Protein AF-A0A3R7BJK4-F1 (afdb_monomer)

Radius of gyration: 11.98 Å; Cα contacts (8 Å, |Δi|>4): 56; chains: 1; bounding box: 24×14×38 Å

Structure (mmCIF, N/CA/C/O backbone):
data_AF-A0A3R7BJK4-F1
#
_entry.id   AF-A0A3R7BJK4-F1
#
loop_
_atom_site.group_PDB
_atom_site.id
_atom_site.type_symbol
_atom_site.label_atom_id
_atom_site.label_alt_id
_atom_site.label_comp_id
_atom_site.label_asym_id
_atom_site.label_entity_id
_atom_site.label_seq_id
_atom_site.pdbx_PDB_ins_code
_atom_site.Cartn_x
_atom_site.Cartn_y
_atom_site.Cartn_z
_atom_site.occupancy
_atom_site.B_iso_or_equiv
_atom_site.auth_seq_id
_atom_site.auth_comp_id
_atom_site.auth_asym_id
_atom_site.auth_atom_id
_atom_site.pdbx_PDB_model_num
ATOM 1 N N . ALA A 1 1 ? 10.878 -6.204 -8.508 1.00 78.25 1 ALA A N 1
ATOM 2 C CA . ALA A 1 1 ? 10.980 -6.177 -7.029 1.00 78.25 1 ALA A CA 1
ATOM 3 C C . ALA A 1 1 ? 10.560 -4.829 -6.429 1.00 78.25 1 ALA A C 1
ATOM 5 O O . ALA A 1 1 ? 9.699 -4.822 -5.559 1.00 78.25 1 ALA A O 1
ATOM 6 N N . LEU A 1 2 ? 11.106 -3.695 -6.897 1.00 91.50 2 LEU A N 1
ATOM 7 C CA . 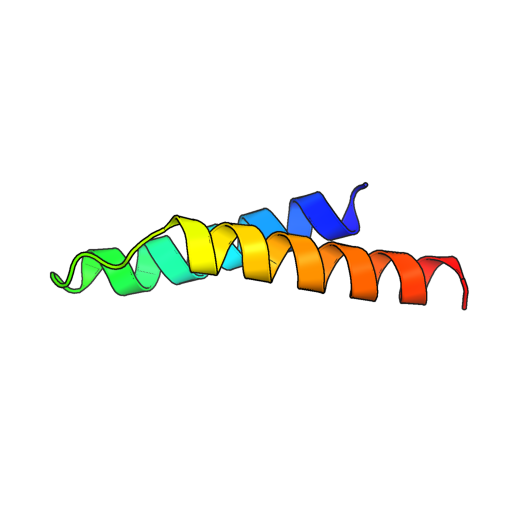LEU A 1 2 ? 10.788 -2.366 -6.342 1.00 91.50 2 LEU A CA 1
ATOM 8 C C . LEU A 1 2 ? 9.297 -1.994 -6.418 1.00 91.50 2 LEU A C 1
ATOM 10 O O . LEU A 1 2 ? 8.749 -1.530 -5.425 1.00 91.50 2 LEU A O 1
ATOM 14 N N . GLY A 1 3 ? 8.619 -2.264 -7.541 1.00 93.00 3 GLY A N 1
ATOM 15 C CA . GLY A 1 3 ? 7.181 -1.986 -7.682 1.00 93.00 3 GLY A CA 1
ATOM 16 C C . GLY A 1 3 ? 6.321 -2.698 -6.630 1.00 93.00 3 GLY A C 1
ATOM 17 O O . GLY A 1 3 ? 5.484 -2.071 -5.990 1.00 93.00 3 GLY A O 1
ATOM 18 N N . THR A 1 4 ? 6.588 -3.982 -6.373 1.00 95.31 4 THR A N 1
ATOM 19 C CA . THR A 1 4 ? 5.939 -4.759 -5.302 1.00 95.31 4 THR A CA 1
ATOM 20 C C . THR A 1 4 ? 6.184 -4.137 -3.933 1.00 95.31 4 THR A C 1
ATOM 22 O O . THR A 1 4 ? 5.250 -3.989 -3.157 1.00 95.31 4 THR A O 1
ATOM 25 N N . LEU A 1 5 ? 7.425 -3.738 -3.641 1.00 96.31 5 LEU A N 1
ATOM 26 C CA . LEU A 1 5 ? 7.805 -3.153 -2.353 1.00 96.31 5 LEU A CA 1
ATOM 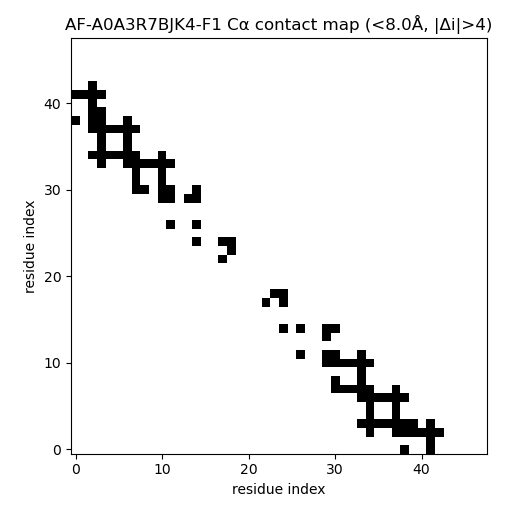27 C C . LEU A 1 5 ? 7.066 -1.827 -2.109 1.00 96.31 5 LEU A C 1
ATOM 29 O O . LEU A 1 5 ? 6.484 -1.629 -1.042 1.00 96.31 5 LEU A O 1
ATOM 33 N N . ILE A 1 6 ? 7.008 -0.966 -3.129 1.00 96.25 6 ILE A N 1
ATOM 34 C CA . ILE A 1 6 ? 6.267 0.302 -3.098 1.00 96.25 6 ILE A CA 1
ATOM 35 C C . ILE A 1 6 ? 4.758 0.053 -2.952 1.00 96.25 6 ILE A C 1
ATOM 37 O O . ILE A 1 6 ? 4.105 0.694 -2.130 1.00 96.25 6 ILE A O 1
ATOM 41 N N . GLY A 1 7 ? 4.200 -0.903 -3.699 1.00 95.75 7 GLY A N 1
ATOM 42 C CA . GLY A 1 7 ? 2.781 -1.254 -3.627 1.00 95.75 7 GLY A CA 1
ATOM 43 C C . GLY A 1 7 ? 2.364 -1.794 -2.256 1.00 95.75 7 GLY A C 1
ATOM 44 O O . GLY A 1 7 ? 1.328 -1.401 -1.719 1.00 95.75 7 GLY A O 1
ATOM 45 N N . THR A 1 8 ? 3.200 -2.628 -1.640 1.00 96.12 8 THR A N 1
ATOM 46 C CA . THR A 1 8 ? 3.012 -3.120 -0.269 1.00 96.12 8 THR A CA 1
ATOM 47 C C . THR A 1 8 ? 3.032 -1.975 0.747 1.00 96.12 8 THR A C 1
ATOM 49 O O . THR A 1 8 ? 2.155 -1.906 1.608 1.00 96.12 8 THR A O 1
ATOM 52 N N . LEU A 1 9 ? 3.979 -1.034 0.628 1.00 95.94 9 LEU A N 1
ATOM 53 C CA . LEU A 1 9 ? 4.041 0.154 1.490 1.00 95.94 9 LEU A CA 1
ATOM 54 C C . LEU A 1 9 ? 2.786 1.029 1.351 1.00 95.94 9 LEU A C 1
ATOM 56 O O . LEU A 1 9 ? 2.250 1.504 2.353 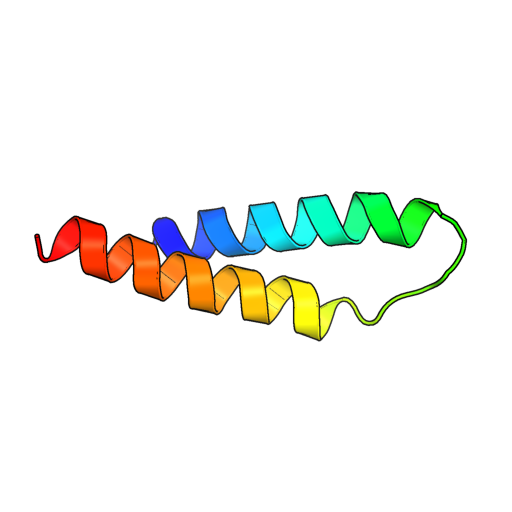1.00 95.94 9 LEU A O 1
ATOM 60 N N . ALA A 1 10 ? 2.287 1.207 0.127 1.00 95.69 10 ALA A N 1
ATOM 61 C CA . ALA A 1 10 ? 1.050 1.940 -0.125 1.00 95.69 10 ALA A CA 1
ATOM 62 C C . ALA A 1 10 ? -0.166 1.237 0.508 1.00 95.69 10 ALA A C 1
ATOM 64 O O . ALA A 1 10 ? -0.960 1.881 1.197 1.00 95.69 10 ALA A O 1
ATOM 65 N N . GLY A 1 11 ? -0.278 -0.087 0.356 1.00 93.88 11 GLY A N 1
ATOM 66 C CA . GLY A 1 11 ? -1.314 -0.894 1.010 1.00 93.88 11 GLY A CA 1
ATOM 67 C C . GLY A 1 11 ? -1.262 -0.798 2.539 1.00 93.88 11 GLY A C 1
ATOM 68 O O . GLY A 1 11 ? -2.297 -0.644 3.190 1.00 93.88 11 GLY A O 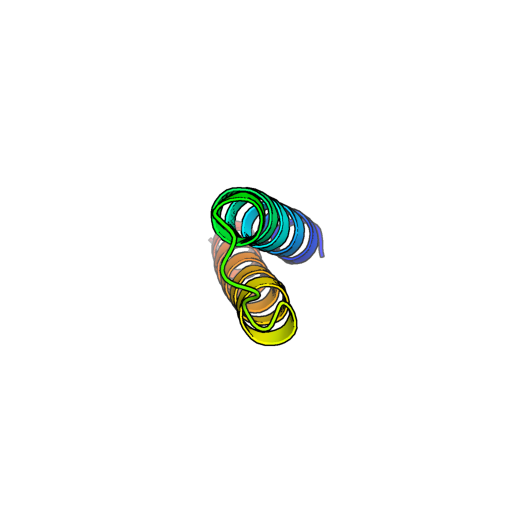1
ATOM 69 N N . TYR A 1 12 ? -0.058 -0.794 3.115 1.00 94.06 12 TYR A N 1
ATOM 70 C CA . TYR A 1 12 ? 0.160 -0.590 4.547 1.00 94.06 12 TYR A CA 1
ATOM 71 C C . TYR A 1 12 ? -0.240 0.816 5.024 1.00 94.06 12 TYR A C 1
ATOM 73 O O . TYR A 1 12 ? -0.862 0.953 6.080 1.00 94.06 12 TYR A O 1
ATOM 81 N N . ALA A 1 13 ? 0.068 1.862 4.251 1.00 93.75 13 ALA A N 1
ATOM 82 C CA . ALA A 1 13 ? -0.318 3.235 4.577 1.00 93.75 13 ALA A CA 1
ATOM 83 C C . ALA A 1 13 ? -1.847 3.404 4.593 1.00 93.75 13 ALA A C 1
ATOM 85 O O . ALA A 1 13 ? -2.400 4.016 5.511 1.00 93.75 13 ALA A O 1
ATOM 86 N N . VAL A 1 14 ? -2.541 2.807 3.618 1.00 92.25 14 VAL A N 1
ATOM 87 C CA . VAL A 1 14 ? -4.011 2.783 3.571 1.00 92.25 14 VAL A CA 1
ATOM 88 C C . VAL A 1 14 ? -4.573 2.031 4.772 1.00 92.25 14 VAL A C 1
ATOM 90 O O . VAL A 1 14 ? -5.433 2.570 5.471 1.00 92.25 14 VAL A O 1
ATOM 93 N N . LEU A 1 15 ? -4.053 0.831 5.052 1.00 91.38 15 LEU A N 1
ATOM 94 C CA . LEU A 1 15 ? -4.469 0.019 6.193 1.00 91.38 15 LEU A CA 1
ATOM 95 C C . LEU A 1 15 ? -4.301 0.774 7.516 1.00 91.38 15 LEU A C 1
ATOM 97 O O . LEU A 1 15 ? -5.235 0.830 8.307 1.00 91.38 15 LEU A O 1
ATOM 101 N N . SER A 1 16 ? -3.144 1.395 7.741 1.00 89.94 16 SER A N 1
ATOM 102 C CA . SER A 1 16 ? -2.854 2.158 8.961 1.00 89.94 16 SER A CA 1
ATOM 103 C C . SER A 1 16 ? -3.826 3.326 9.145 1.00 89.94 16 SER A C 1
ATOM 105 O O . SER A 1 16 ? -4.312 3.575 10.250 1.00 89.94 16 SER A O 1
ATOM 107 N N . ARG A 1 17 ? -4.190 4.004 8.048 1.00 89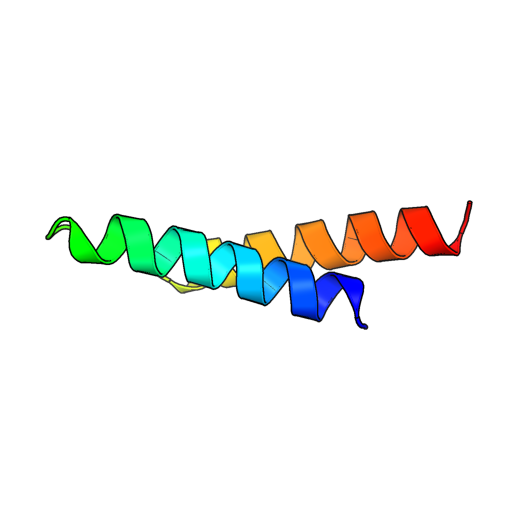.50 17 ARG A N 1
ATOM 108 C CA . ARG A 1 17 ? -5.134 5.128 8.072 1.00 89.50 17 ARG A CA 1
ATOM 109 C C . ARG A 1 17 ? -6.560 4.697 8.411 1.00 89.50 17 ARG A C 1
ATOM 111 O O . ARG A 1 17 ? -7.265 5.427 9.105 1.00 89.50 17 ARG A O 1
ATOM 118 N N . ILE A 1 18 ? -7.004 3.537 7.925 1.00 87.81 18 ILE A N 1
ATOM 119 C CA . ILE A 1 18 ? -8.358 3.029 8.201 1.00 87.81 18 ILE A CA 1
ATOM 120 C C . ILE A 1 18 ? -8.440 2.266 9.529 1.00 87.81 18 ILE A C 1
ATOM 122 O O . ILE A 1 18 ? -9.461 2.357 10.207 1.00 87.81 18 ILE A O 1
ATOM 126 N N . ALA A 1 19 ? -7.376 1.569 9.936 1.00 85.94 19 ALA A N 1
ATOM 127 C CA . ALA A 1 19 ? -7.305 0.837 11.199 1.00 85.94 19 ALA A CA 1
ATOM 128 C C . ALA A 1 19 ? -7.379 1.787 12.404 1.00 85.94 19 ALA A C 1
ATOM 130 O O . ALA A 1 19 ? -8.051 1.482 13.388 1.00 85.94 19 ALA A O 1
ATO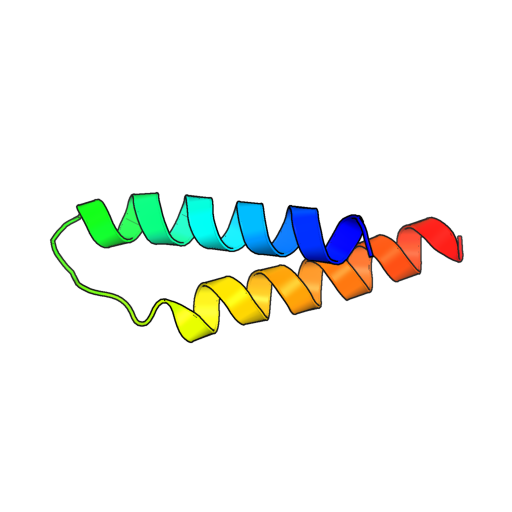M 131 N N . GLY A 1 20 ? -6.800 2.989 12.287 1.00 78.69 20 GLY A N 1
ATOM 132 C CA . GLY A 1 20 ? -6.916 4.047 13.296 1.00 78.69 20 GLY A CA 1
ATOM 133 C C . GLY A 1 20 ? -8.342 4.577 13.518 1.00 78.69 20 GLY A C 1
ATOM 134 O O . GLY A 1 20 ? -8.577 5.296 14.483 1.00 78.69 20 GLY A O 1
ATOM 135 N N . ARG A 1 21 ? -9.322 4.214 12.675 1.00 80.06 21 ARG A N 1
ATOM 136 C CA . ARG A 1 21 ? -10.734 4.634 12.813 1.00 80.06 21 ARG A CA 1
ATOM 137 C C . ARG A 1 21 ? -11.558 3.722 13.737 1.00 80.06 21 ARG A C 1
ATOM 139 O O . ARG A 1 21 ? -12.785 3.749 13.682 1.00 80.06 21 ARG A O 1
ATOM 146 N N . GLY A 1 22 ? -10.900 2.898 14.555 1.00 76.75 22 GLY A N 1
ATOM 147 C CA . GLY A 1 22 ? -11.528 2.071 15.594 1.00 76.75 22 GLY A CA 1
ATOM 148 C C . GLY A 1 22 ? -12.174 0.775 15.098 1.00 76.75 22 GLY A C 1
ATOM 149 O O . GLY A 1 22 ? -12.714 0.019 15.899 1.00 76.75 22 GLY A O 1
ATOM 150 N N . LYS A 1 23 ? -12.110 0.494 13.790 1.00 76.38 23 LYS A N 1
ATOM 151 C CA . LYS A 1 23 ? -12.586 -0.762 13.198 1.00 76.38 23 LYS A CA 1
ATOM 152 C C . LYS A 1 23 ? -11.374 -1.591 12.763 1.00 76.38 23 LYS A C 1
ATOM 154 O O . LYS A 1 23 ? -10.729 -1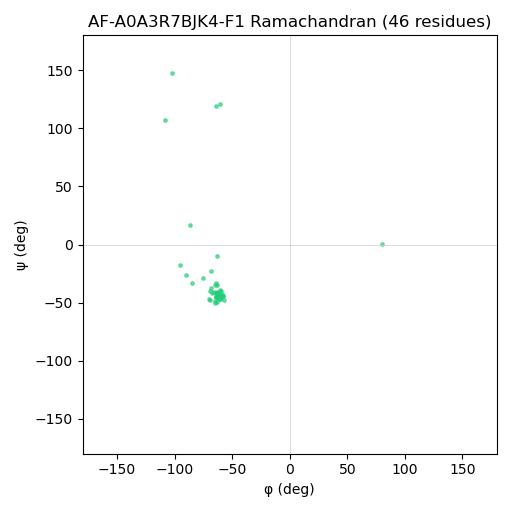.212 11.778 1.00 76.38 23 LYS A O 1
ATOM 159 N N . PRO A 1 24 ? -11.031 -2.682 13.469 1.00 74.44 24 PRO A N 1
ATOM 160 C CA . PRO A 1 24 ? -9.941 -3.552 13.053 1.00 74.44 24 PRO A CA 1
ATOM 161 C C . PRO A 1 24 ? -10.295 -4.192 11.708 1.00 74.44 24 PRO A C 1
ATOM 163 O O . PRO A 1 24 ? -11.297 -4.891 11.578 1.00 74.44 24 PRO A O 1
ATOM 166 N N . HIS A 1 25 ? -9.478 -3.914 10.696 1.00 81.69 25 HIS A N 1
ATOM 167 C CA . HIS A 1 25 ? -9.574 -4.540 9.383 1.00 81.69 25 HIS A CA 1
ATOM 168 C C . HIS A 1 25 ? -8.499 -5.616 9.268 1.00 81.69 25 HIS A C 1
ATOM 170 O O . HIS A 1 25 ? -7.402 -5.470 9.811 1.00 81.69 25 HIS A O 1
ATOM 176 N N . ALA A 1 26 ? -8.791 -6.687 8.530 1.00 83.94 26 ALA A N 1
ATOM 177 C CA . ALA A 1 26 ? -7.773 -7.668 8.189 1.00 83.94 26 ALA A CA 1
ATOM 178 C C . ALA A 1 26 ? -6.663 -6.971 7.388 1.00 83.94 26 ALA A C 1
ATOM 180 O O . ALA A 1 26 ? -6.920 -6.388 6.335 1.00 83.94 26 ALA A O 1
ATOM 181 N N . GLY A 1 27 ? -5.429 -7.014 7.893 1.00 86.75 27 GLY A N 1
ATOM 182 C CA . GLY A 1 27 ? -4.300 -6.366 7.225 1.00 86.75 27 GLY A CA 1
ATOM 183 C C . GLY A 1 27 ? -3.801 -7.120 5.995 1.00 86.75 27 GLY A C 1
ATOM 184 O O . GLY A 1 27 ? -3.327 -6.511 5.038 1.00 86.75 27 GLY A O 1
ATOM 185 N N . LEU A 1 28 ? -3.968 -8.445 5.996 1.00 87.06 28 LEU A N 1
ATOM 186 C CA . LEU A 1 28 ? -3.469 -9.343 4.956 1.00 87.06 28 LEU A CA 1
ATOM 187 C C . LEU A 1 28 ? -4.026 -9.029 3.551 1.00 87.06 28 LEU A C 1
ATOM 189 O O . LEU A 1 28 ? -3.232 -8.978 2.613 1.00 87.06 28 LEU A O 1
ATOM 193 N N . PRO A 1 29 ? -5.338 -8.756 3.374 1.00 91.62 29 PRO A N 1
ATOM 194 C CA . PRO A 1 29 ? -5.886 -8.331 2.088 1.00 91.62 29 PRO A CA 1
ATOM 195 C C . PRO A 1 29 ? -5.284 -7.022 1.572 1.00 91.62 29 PRO A C 1
ATOM 197 O O . PRO A 1 29 ? -4.931 -6.953 0.401 1.00 91.62 29 PRO A O 1
ATOM 200 N N . PHE A 1 30 ? -5.116 -5.999 2.417 1.00 91.25 30 PHE A N 1
ATOM 201 C CA . PHE A 1 30 ? -4.569 -4.704 1.986 1.00 91.25 30 PHE A CA 1
ATOM 202 C C . PHE A 1 30 ? -3.102 -4.811 1.579 1.00 91.25 30 PHE A C 1
ATOM 204 O O . PHE A 1 30 ? -2.694 -4.250 0.562 1.00 91.25 30 PHE A O 1
ATOM 211 N N . LEU A 1 31 ? -2.324 -5.568 2.352 1.00 93.62 31 LEU A N 1
ATOM 212 C CA . LEU A 1 31 ? -0.900 -5.735 2.114 1.00 93.62 31 LEU A CA 1
ATOM 213 C C . LEU A 1 31 ? -0.634 -6.564 0.849 1.00 93.62 31 LEU A C 1
ATOM 215 O O . LEU A 1 31 ? 0.136 -6.138 -0.009 1.00 93.62 31 LEU A O 1
ATOM 219 N N . ASN A 1 32 ? -1.332 -7.695 0.685 1.00 95.38 32 ASN A N 1
ATOM 220 C CA . ASN A 1 32 ? -1.189 -8.546 -0.499 1.00 95.38 32 ASN A CA 1
ATOM 221 C C . ASN A 1 32 ? -1.758 -7.894 -1.762 1.00 95.38 32 ASN A C 1
ATOM 223 O O . ASN A 1 32 ? -1.131 -7.975 -2.813 1.00 95.38 32 ASN A O 1
ATOM 227 N N . SER A 1 33 ? -2.900 -7.201 -1.680 1.00 95.06 33 SER A N 1
ATOM 228 C CA . SER A 1 33 ? -3.452 -6.494 -2.846 1.00 95.06 33 SER A CA 1
ATOM 229 C C . SER A 1 33 ? -2.517 -5.373 -3.303 1.00 95.06 33 SER A C 1
ATOM 231 O O . SER A 1 33 ? -2.266 -5.236 -4.498 1.00 95.06 33 SER A O 1
ATOM 233 N N . GLY A 1 34 ? -1.933 -4.620 -2.362 1.00 95.62 34 GLY A N 1
ATOM 234 C CA . GLY A 1 34 ? -0.907 -3.620 -2.661 1.00 95.62 34 GLY A CA 1
ATOM 235 C C . GLY A 1 34 ? 0.332 -4.232 -3.321 1.00 95.62 34 GLY A C 1
ATOM 236 O O . GLY A 1 34 ? 0.804 -3.715 -4.332 1.00 95.62 34 GLY A O 1
ATOM 237 N N . ALA A 1 35 ? 0.815 -5.368 -2.81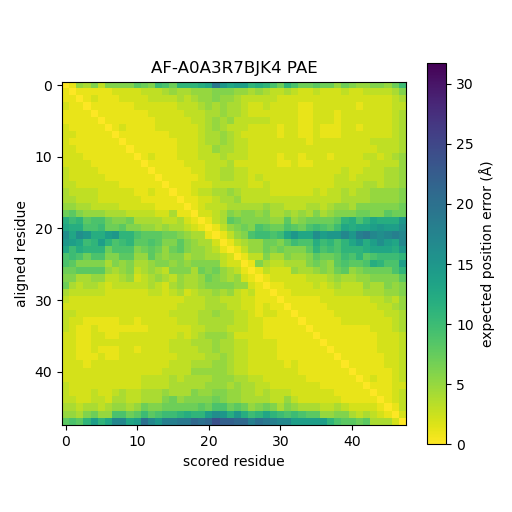1 1.00 96.56 35 ALA A N 1
ATOM 238 C CA . ALA A 1 35 ? 1.945 -6.097 -3.385 1.00 96.56 35 ALA A CA 1
ATOM 239 C C . ALA A 1 35 ? 1.674 -6.556 -4.830 1.00 96.56 35 ALA A C 1
ATOM 241 O O . ALA A 1 35 ? 2.509 -6.348 -5.710 1.00 96.56 35 ALA A O 1
ATOM 242 N N . ILE A 1 36 ? 0.502 -7.150 -5.083 1.00 96.75 36 ILE A N 1
ATOM 243 C CA . ILE A 1 36 ? 0.098 -7.652 -6.405 1.00 96.75 36 ILE A CA 1
ATOM 244 C C . ILE A 1 36 ? -0.033 -6.493 -7.396 1.00 96.75 36 ILE A C 1
ATOM 246 O O . ILE A 1 36 ? 0.553 -6.548 -8.475 1.00 96.75 36 ILE A O 1
ATOM 250 N N . ILE A 1 37 ? -0.737 -5.419 -7.025 1.00 96.81 37 ILE A N 1
ATOM 251 C CA . ILE A 1 37 ? -0.893 -4.234 -7.882 1.00 96.81 37 ILE A CA 1
ATOM 252 C C . ILE A 1 37 ? 0.476 -3.614 -8.180 1.00 96.81 37 ILE A C 1
ATOM 254 O O . ILE A 1 37 ? 0.793 -3.346 -9.336 1.00 96.81 37 ILE A O 1
ATOM 258 N N . GLY A 1 38 ? 1.321 -3.439 -7.161 1.00 95.81 38 GLY A N 1
ATOM 259 C CA . GLY A 1 38 ? 2.668 -2.897 -7.328 1.00 95.81 38 GLY A CA 1
ATOM 260 C C . GLY A 1 38 ? 3.575 -3.780 -8.188 1.00 95.81 38 GLY A C 1
ATOM 261 O O . GLY A 1 38 ? 4.388 -3.266 -8.955 1.00 95.81 38 GLY A O 1
ATOM 262 N N . PHE A 1 39 ? 3.426 -5.104 -8.105 1.00 95.94 39 PHE A N 1
ATOM 263 C CA . PHE A 1 39 ? 4.120 -6.037 -8.989 1.00 95.94 39 PHE A CA 1
ATOM 264 C C . PHE A 1 39 ? 3.669 -5.870 -10.441 1.00 95.94 39 PHE A C 1
ATOM 266 O O . PHE A 1 39 ? 4.519 -5.700 -11.307 1.00 95.94 39 PHE A O 1
ATOM 273 N N . VAL A 1 40 ? 2.357 -5.867 -10.701 1.00 96.81 40 VAL A N 1
ATOM 274 C CA . VAL A 1 40 ? 1.795 -5.737 -12.055 1.00 96.81 40 VAL A CA 1
ATOM 275 C C . VAL A 1 40 ? 2.177 -4.398 -12.683 1.00 96.81 40 VAL A C 1
ATOM 277 O O . VAL A 1 40 ? 2.657 -4.371 -13.812 1.00 96.81 40 VAL A O 1
ATOM 280 N N . VAL A 1 41 ? 2.043 -3.295 -11.942 1.00 95.81 41 VAL A N 1
ATOM 281 C CA . VAL A 1 41 ? 2.438 -1.957 -12.409 1.00 95.81 41 VAL A CA 1
ATOM 282 C C . VAL A 1 41 ? 3.945 -1.881 -12.644 1.00 95.81 41 VAL A C 1
ATOM 284 O O . VAL A 1 41 ? 4.380 -1.390 -13.679 1.00 95.81 41 VAL A O 1
ATOM 287 N N . GLY A 1 42 ? 4.755 -2.400 -11.717 1.00 94.62 42 GLY A N 1
ATOM 288 C CA . GLY A 1 42 ? 6.207 -2.433 -11.876 1.00 94.62 42 GLY A CA 1
ATOM 289 C C . GLY A 1 42 ? 6.666 -3.307 -13.044 1.00 94.62 42 GLY A C 1
ATOM 290 O O . GLY A 1 42 ? 7.659 -2.983 -13.682 1.00 94.62 42 GLY A O 1
ATOM 291 N N . TYR A 1 43 ? 5.948 -4.392 -13.335 1.00 94.81 43 TYR A N 1
ATOM 292 C CA . TYR A 1 43 ? 6.200 -5.252 -14.488 1.00 94.81 43 TYR A CA 1
ATOM 293 C C . TYR A 1 43 ? 5.846 -4.543 -15.799 1.00 94.81 43 TYR A C 1
ATOM 295 O O . TYR A 1 43 ? 6.673 -4.499 -16.703 1.00 94.81 43 TYR A O 1
ATOM 303 N N . LEU A 1 44 ? 4.668 -3.913 -15.867 1.00 94.75 44 LEU A N 1
ATOM 304 C CA . LEU A 1 44 ? 4.236 -3.110 -17.016 1.00 94.75 44 LEU A CA 1
ATOM 305 C C . LEU A 1 44 ? 5.204 -1.960 -17.317 1.00 94.75 44 LEU A C 1
ATOM 307 O O . LEU A 1 44 ? 5.566 -1.769 -18.468 1.00 94.75 44 LEU A O 1
ATOM 311 N N . LEU A 1 45 ? 5.661 -1.236 -16.292 1.00 92.38 45 LEU A N 1
ATOM 312 C CA . LEU A 1 45 ? 6.624 -0.138 -16.446 1.00 92.38 45 LEU A CA 1
ATOM 313 C C . LEU A 1 45 ? 8.026 -0.590 -16.860 1.00 92.38 45 LEU A C 1
ATOM 315 O O . LEU A 1 45 ? 8.798 0.233 -17.329 1.00 92.38 45 LEU A O 1
ATOM 319 N N . MET A 1 46 ? 8.390 -1.849 -16.609 1.00 90.81 46 MET A N 1
ATOM 320 C CA . MET A 1 46 ? 9.699 -2.367 -17.005 1.00 90.81 46 MET A CA 1
ATOM 321 C C . MET A 1 46 ? 9.679 -2.976 -18.412 1.00 90.81 46 MET A C 1
ATOM 323 O O . MET A 1 46 ? 10.726 -3.073 -19.046 1.00 90.81 46 MET A O 1
ATOM 327 N N . ILE A 1 47 ? 8.515 -3.454 -18.862 1.00 88.56 47 ILE A N 1
ATOM 328 C CA . ILE A 1 47 ? 8.373 -4.152 -20.144 1.00 88.56 47 ILE A CA 1
ATOM 329 C C . ILE A 1 47 ? 7.940 -3.234 -21.296 1.00 88.56 47 ILE A C 1
ATOM 331 O O . ILE A 1 47 ? 8.093 -3.620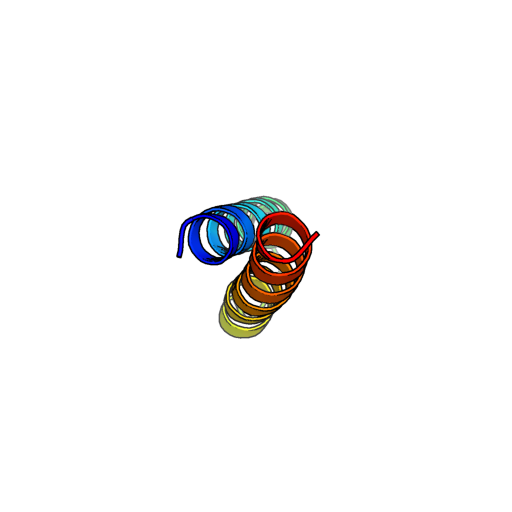 -22.453 1.00 88.56 47 ILE A O 1
ATOM 335 N N . VAL A 1 48 ? 7.400 -2.054 -20.974 1.00 69.69 48 VAL A N 1
ATOM 336 C CA . VAL A 1 48 ? 7.162 -0.919 -21.887 1.00 69.69 48 VAL A CA 1
ATOM 337 C C . VAL A 1 48 ? 8.409 -0.050 -21.950 1.00 69.69 48 VAL A C 1
ATOM 339 O O . VAL A 1 48 ? 8.759 0.365 -23.076 1.00 69.69 48 VAL A O 1
#

Mean predicted aligned error: 3.84 Å

Foldseek 3Di:
DVLLVVLLVVLVVVQVVVCVVVDRDDSVCSNVVSNVVSVVVVVVVVVD

Solvent-accessible surface area (backbone atoms only — not comparable to full-atom values): 2523 Å² total; per-residue (Å²): 112,66,32,21,54,53,18,25,52,51,19,44,53,53,45,55,62,51,39,73,70,79,48,88,63,79,58,64,63,39,31,50,52,18,25,53,53,15,36,54,51,40,48,51,68,69,75,105

Sequence (48 aa):
ALGTLIGTLAGYAVLSRIAGRGKPHAGLPFLNSGAIIGFVVGYLLMIV

Nearest PDB structures (foldseek):
  7blz-assembly1_K  TM=5.768E-01  e=5.332E+00  Cyanidioschyzon merolae strain 10D

pLDDT: mean 90.44, std 6.91, range [69.69, 96.81]

Secondary structure (DSSP, 8-state):
-HHHHHHHHHHHHHHHHHHTTT-PPPHHHHHHHHHHHHHHHHHHHHH-